Protein AF-A0A8H6CJ48-F1 (afdb_monomer_lite)

Structure (mmCIF, N/CA/C/O backbone):
data_AF-A0A8H6CJ48-F1
#
_entry.id   AF-A0A8H6CJ48-F1
#
loop_
_atom_site.group_PDB
_atom_site.id
_atom_site.type_symbol
_atom_site.label_atom_id
_atom_site.label_alt_id
_atom_site.label_comp_id
_atom_site.label_asym_id
_atom_site.label_entity_id
_atom_site.label_seq_id
_atom_site.pdbx_PDB_ins_code
_atom_site.Cartn_x
_atom_site.Cartn_y
_atom_site.Cartn_z
_atom_site.occupancy
_atom_site.B_iso_or_equiv
_atom_site.auth_seq_id
_atom_site.auth_comp_id
_atom_site.auth_asym_id
_atom_site.auth_atom_id
_atom_site.pdbx_PDB_model_num
ATOM 1 N N . MET A 1 1 ? -11.923 5.699 4.134 1.00 90.38 1 MET A N 1
ATOM 2 C CA . MET A 1 1 ? -10.826 5.408 5.082 1.00 90.38 1 MET A CA 1
ATOM 3 C C . MET A 1 1 ? -9.637 4.947 4.266 1.00 90.38 1 MET A C 1
ATOM 5 O O . MET A 1 1 ? -9.854 4.217 3.308 1.00 90.38 1 MET A O 1
ATOM 9 N N . PHE A 1 2 ? -8.434 5.386 4.616 1.00 93.25 2 PHE A N 1
ATOM 10 C CA . PHE A 1 2 ? -7.177 4.930 4.031 1.00 93.25 2 PHE A CA 1
ATOM 11 C C . PHE A 1 2 ? -6.366 4.220 5.116 1.00 93.25 2 PHE A C 1
ATOM 13 O O . PHE A 1 2 ? -6.234 4.751 6.221 1.00 93.25 2 PHE A O 1
ATOM 20 N N . VAL A 1 3 ? -5.880 3.018 4.813 1.00 94.81 3 VAL A N 1
ATOM 21 C CA . VAL A 1 3 ? -5.060 2.210 5.719 1.00 94.81 3 VAL A CA 1
ATOM 22 C C . VAL A 1 3 ? -3.752 1.910 4.999 1.00 94.81 3 VAL A C 1
ATOM 24 O O . VAL A 1 3 ? -3.762 1.212 3.989 1.00 94.81 3 VAL A O 1
ATOM 27 N N . ASP A 1 4 ? -2.665 2.477 5.505 1.00 94.62 4 ASP A N 1
ATOM 28 C CA . ASP A 1 4 ? -1.300 2.261 5.030 1.00 94.62 4 ASP A CA 1
ATOM 29 C C . ASP A 1 4 ? -0.725 1.048 5.774 1.00 94.62 4 ASP A C 1
ATOM 31 O O . ASP A 1 4 ? -0.498 1.122 6.982 1.00 94.62 4 ASP A O 1
ATOM 35 N N . ILE A 1 5 ? -0.619 -0.104 5.107 1.00 96.00 5 ILE A N 1
ATOM 36 C CA . ILE A 1 5 ? -0.205 -1.376 5.724 1.00 96.00 5 ILE A CA 1
ATOM 37 C C . ILE A 1 5 ? 1.293 -1.567 5.496 1.00 96.00 5 ILE A C 1
ATOM 39 O O . ILE A 1 5 ? 1.732 -1.620 4.352 1.00 96.00 5 ILE A O 1
ATOM 43 N N . GLY A 1 6 ? 2.062 -1.729 6.574 1.00 93.75 6 GLY A N 1
ATOM 44 C CA . GLY A 1 6 ? 3.525 -1.746 6.515 1.00 93.75 6 GLY A CA 1
ATOM 45 C C . GLY A 1 6 ? 4.105 -0.373 6.168 1.00 93.75 6 GLY A C 1
ATOM 46 O O . GLY A 1 6 ? 5.111 -0.289 5.468 1.00 93.75 6 GLY A O 1
ATOM 47 N N . GLY A 1 7 ? 3.436 0.705 6.592 1.00 90.94 7 GLY A N 1
ATOM 48 C CA . GLY A 1 7 ? 3.740 2.060 6.133 1.00 90.94 7 GLY A CA 1
ATOM 49 C C . GLY A 1 7 ? 5.049 2.645 6.671 1.00 90.94 7 GLY A C 1
ATOM 50 O O . GLY A 1 7 ? 5.490 3.688 6.184 1.00 90.94 7 GLY A O 1
ATOM 51 N N . GLY A 1 8 ? 5.709 2.018 7.654 1.00 90.56 8 GLY A N 1
ATOM 52 C CA . GLY A 1 8 ? 7.028 2.435 8.130 1.00 90.56 8 GLY A CA 1
ATOM 53 C C . GLY A 1 8 ? 7.070 3.901 8.574 1.00 90.56 8 GLY A C 1
ATOM 54 O O . GLY A 1 8 ? 6.430 4.285 9.551 1.00 90.56 8 GLY A O 1
ATOM 55 N N . MET A 1 9 ? 7.833 4.726 7.844 1.00 87.06 9 MET A N 1
ATOM 56 C CA . MET A 1 9 ? 7.967 6.180 8.059 1.00 87.06 9 MET A CA 1
ATOM 57 C C . MET A 1 9 ? 6.797 7.017 7.502 1.00 87.06 9 MET A C 1
ATOM 59 O O . MET A 1 9 ? 6.808 8.243 7.610 1.00 87.06 9 MET A O 1
ATOM 63 N N . VAL A 1 10 ? 5.774 6.371 6.936 1.00 88.31 10 VAL A N 1
ATOM 64 C CA . VAL A 1 10 ? 4.491 6.975 6.530 1.00 88.31 10 VAL A CA 1
ATOM 65 C C . VAL A 1 10 ? 4.625 7.951 5.362 1.00 88.31 10 VAL A C 1
ATOM 67 O O . VAL A 1 10 ? 3.948 8.981 5.295 1.00 88.31 10 VAL A O 1
ATOM 70 N N . HIS A 1 11 ? 5.512 7.629 4.418 1.00 88.19 11 HIS A N 1
ATOM 71 C CA . HIS A 1 11 ? 5.743 8.439 3.222 1.00 88.19 11 HIS A CA 1
ATOM 72 C C . HIS A 1 11 ? 4.450 8.658 2.424 1.00 88.19 11 HIS A C 1
ATOM 74 O O . HIS A 1 11 ? 4.116 9.803 2.107 1.00 88.19 11 HIS A O 1
ATOM 80 N N . GLU A 1 12 ? 3.679 7.593 2.190 1.00 90.19 12 GLU A N 1
ATOM 81 C CA . GLU A 1 12 ? 2.469 7.642 1.365 1.00 90.19 12 GLU A CA 1
ATOM 82 C C . GLU A 1 12 ? 1.319 8.373 2.055 1.00 90.19 12 GLU A C 1
ATOM 84 O O . GLU A 1 12 ? 0.729 9.306 1.495 1.00 90.19 12 GLU A O 1
ATOM 89 N N . GLY A 1 13 ? 1.031 8.018 3.312 1.00 89.62 13 GLY A N 1
ATOM 90 C CA . GLY A 1 13 ? 0.015 8.708 4.102 1.00 89.62 13 GLY A CA 1
ATOM 91 C C . GLY A 1 13 ? 0.266 10.220 4.209 1.00 89.62 13 GLY A C 1
ATOM 92 O O . GLY A 1 13 ? -0.666 11.017 4.050 1.00 89.62 13 GLY A O 1
ATOM 93 N N . LEU A 1 14 ? 1.518 10.645 4.425 1.00 89.88 14 LEU A N 1
ATOM 94 C CA . LEU A 1 14 ? 1.881 12.065 4.499 1.00 89.88 14 LEU A CA 1
ATOM 95 C C . LEU A 1 14 ? 1.815 12.764 3.136 1.00 89.88 14 LEU A C 1
ATOM 97 O O . LEU A 1 14 ? 1.331 13.900 3.064 1.00 89.88 14 LEU A O 1
ATOM 101 N N . ALA A 1 15 ? 2.258 12.112 2.058 1.00 90.38 15 ALA A N 1
ATOM 102 C CA . ALA A 1 15 ? 2.176 12.661 0.707 1.00 90.38 15 ALA A CA 1
ATOM 103 C C . ALA A 1 15 ? 0.715 12.913 0.300 1.00 90.38 15 ALA A C 1
ATOM 105 O O . ALA A 1 15 ? 0.376 14.009 -0.163 1.00 90.38 15 ALA A O 1
ATOM 106 N N . LEU A 1 16 ? -0.176 11.952 0.566 1.00 90.69 16 LEU A N 1
ATOM 107 C CA . LEU A 1 16 ? -1.609 12.088 0.304 1.00 90.69 16 LEU A CA 1
ATOM 108 C C . LEU A 1 16 ? -2.233 13.235 1.098 1.00 90.69 16 LEU A C 1
ATOM 110 O O . LEU A 1 16 ? -2.956 14.046 0.520 1.00 90.69 16 LEU A O 1
ATOM 114 N N . LYS A 1 17 ? -1.924 13.358 2.393 1.00 88.62 17 LYS A N 1
ATOM 115 C CA . LYS A 1 17 ? -2.436 14.464 3.216 1.00 88.62 17 LYS A CA 1
ATOM 116 C C . LYS A 1 17 ? -1.860 15.822 2.830 1.00 88.62 17 LYS A C 1
ATOM 118 O O . LYS A 1 17 ? -2.559 16.823 2.921 1.00 88.62 17 LYS A O 1
ATOM 123 N N . THR A 1 18 ? -0.615 15.877 2.370 1.00 90.75 18 THR A N 1
ATOM 124 C CA . THR A 1 18 ? -0.028 17.117 1.844 1.00 90.75 18 THR A CA 1
ATOM 125 C C . THR A 1 18 ? -0.736 17.546 0.562 1.00 90.75 18 THR A C 1
ATOM 127 O O . THR A 1 18 ? -1.087 18.714 0.393 1.00 90.75 18 THR A O 1
ATOM 130 N N . ARG A 1 19 ? -0.984 16.592 -0.345 1.00 92.31 19 ARG A N 1
ATOM 131 C CA . ARG A 1 19 ? -1.638 16.852 -1.632 1.00 92.31 19 ARG A CA 1
ATOM 132 C C . ARG A 1 19 ? -3.122 17.181 -1.485 1.00 92.31 19 ARG A C 1
ATOM 134 O O . ARG A 1 19 ? -3.636 18.007 -2.245 1.00 92.31 19 ARG A O 1
ATOM 141 N N . TYR A 1 20 ? -3.782 16.540 -0.525 1.00 91.00 20 TYR A N 1
ATOM 142 C CA . TYR A 1 20 ? -5.192 16.690 -0.194 1.00 91.00 20 TYR A CA 1
ATOM 143 C C . TYR A 1 20 ? -5.318 17.006 1.305 1.00 91.00 20 TYR A C 1
ATOM 145 O O . TYR A 1 20 ? -5.489 16.082 2.093 1.00 91.00 20 TYR A O 1
ATOM 153 N N . PRO A 1 21 ? -5.244 18.289 1.719 1.00 85.12 21 PRO A N 1
ATOM 154 C CA . PRO A 1 21 ? -5.177 18.678 3.137 1.00 85.12 21 PRO A CA 1
ATOM 155 C C . PRO A 1 21 ? -6.395 18.303 3.984 1.00 85.12 21 PRO A C 1
ATOM 157 O O . PRO A 1 21 ? -6.254 18.026 5.172 1.00 85.12 21 PRO A O 1
ATOM 160 N N . ASN A 1 22 ? -7.582 18.257 3.370 1.00 87.50 22 ASN A N 1
ATOM 161 C CA . ASN A 1 22 ? -8.845 17.918 4.032 1.00 87.50 22 ASN A CA 1
ATOM 162 C C . ASN A 1 22 ? -9.544 16.745 3.321 1.00 87.50 22 ASN A C 1
ATOM 164 O O . ASN A 1 22 ? -10.644 16.917 2.789 1.00 87.50 22 ASN A O 1
ATOM 168 N N . PRO A 1 23 ? -8.910 15.564 3.238 1.00 84.31 23 PRO A N 1
ATOM 169 C CA . PRO A 1 23 ? -9.526 14.416 2.601 1.00 84.31 23 PRO A CA 1
ATOM 170 C C . PRO A 1 23 ? -10.622 13.860 3.527 1.00 84.31 23 PRO A C 1
ATOM 172 O O . PRO A 1 23 ? -10.437 13.821 4.747 1.00 84.31 23 PRO A O 1
ATOM 175 N N . PRO A 1 24 ? -11.775 13.425 2.994 1.00 85.25 24 PRO A N 1
ATOM 176 C CA . PRO A 1 24 ? -12.805 12.822 3.824 1.00 85.25 24 PRO A CA 1
ATOM 177 C C . PRO A 1 24 ? -12.337 11.474 4.390 1.00 85.25 24 PRO A C 1
ATOM 179 O O . PRO A 1 24 ? -11.772 10.634 3.687 1.00 85.25 24 PRO A O 1
ATOM 182 N N . GLY A 1 25 ? -12.659 11.233 5.661 1.00 88.44 25 GLY A N 1
ATOM 183 C CA . GLY A 1 25 ? -12.406 9.964 6.340 1.00 88.44 25 GLY A CA 1
ATOM 184 C C . GLY A 1 25 ? -11.061 9.882 7.068 1.00 88.44 25 GLY A C 1
ATOM 185 O O . GLY A 1 25 ? -10.291 10.834 7.140 1.00 88.44 25 GLY A O 1
ATOM 186 N N . ARG A 1 26 ? -10.820 8.714 7.667 1.00 91.25 26 ARG A N 1
ATOM 187 C CA . ARG A 1 26 ? -9.659 8.433 8.524 1.00 91.25 26 ARG A CA 1
ATOM 188 C C . ARG A 1 26 ? -8.453 7.966 7.715 1.00 91.25 26 ARG A C 1
ATOM 190 O O . ARG A 1 26 ? -8.636 7.273 6.712 1.00 91.25 26 ARG A O 1
ATOM 197 N N . PHE A 1 27 ? -7.262 8.303 8.201 1.00 93.50 27 PHE A N 1
ATOM 198 C CA . PHE A 1 27 ? -5.969 7.816 7.720 1.00 93.50 27 PHE A CA 1
ATOM 199 C C . PHE A 1 27 ? -5.308 7.056 8.861 1.00 93.50 27 PHE A C 1
ATOM 201 O O . PHE A 1 27 ? -5.132 7.627 9.936 1.00 93.50 27 PHE A O 1
ATOM 208 N N . VAL A 1 28 ? -4.967 5.794 8.631 1.00 94.31 28 VAL A N 1
ATOM 209 C CA . VAL A 1 28 ? -4.360 4.921 9.637 1.00 94.31 28 VAL A CA 1
ATOM 210 C C . VAL A 1 28 ? -3.072 4.335 9.073 1.00 94.31 28 VAL A C 1
ATOM 212 O O . VAL A 1 28 ? -3.100 3.775 7.984 1.00 94.31 28 VAL A O 1
ATOM 215 N N . ASN A 1 29 ? -1.970 4.449 9.809 1.00 95.00 29 ASN A N 1
ATOM 216 C CA . ASN A 1 29 ? -0.732 3.722 9.554 1.00 95.00 29 ASN A CA 1
ATOM 217 C C . ASN A 1 29 ? -0.709 2.449 10.410 1.00 95.00 29 ASN A C 1
ATOM 219 O O . ASN A 1 29 ? -0.835 2.529 11.635 1.00 95.00 29 ASN A O 1
ATOM 223 N N . GLN A 1 30 ? -0.569 1.293 9.766 1.00 96.19 30 GLN A N 1
ATOM 224 C CA . GLN A 1 30 ? -0.493 -0.022 10.390 1.00 96.19 30 GLN A CA 1
ATOM 225 C C . GLN A 1 30 ? 0.900 -0.612 10.218 1.00 96.19 30 GLN A C 1
ATOM 227 O O . GLN A 1 30 ? 1.340 -0.829 9.095 1.00 96.19 30 GLN A O 1
ATOM 232 N N . ASP A 1 31 ? 1.568 -0.924 11.323 1.00 95.31 31 ASP A N 1
ATOM 233 C CA . ASP A 1 31 ? 2.878 -1.578 11.301 1.00 95.31 3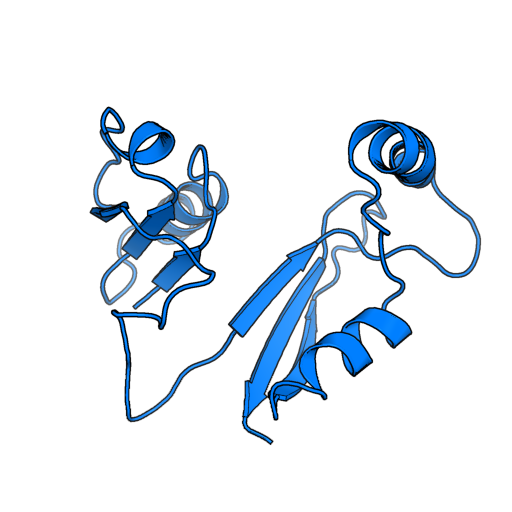1 ASP A CA 1
ATOM 234 C C . ASP A 1 31 ? 3.125 -2.333 12.617 1.00 95.31 31 ASP A C 1
ATOM 236 O O . ASP A 1 31 ? 2.303 -2.288 13.541 1.00 95.31 31 ASP A O 1
ATOM 240 N N . LEU A 1 32 ? 4.257 -3.023 12.731 1.00 95.12 32 LEU A N 1
ATOM 241 C CA . LEU A 1 32 ? 4.644 -3.725 13.948 1.00 95.12 32 LEU A CA 1
ATOM 242 C C . LEU A 1 32 ? 4.738 -2.759 15.147 1.00 95.12 32 LEU A C 1
ATOM 244 O O . LEU A 1 32 ? 5.085 -1.585 14.975 1.00 95.12 32 LEU A O 1
ATOM 248 N N . PRO A 1 33 ? 4.481 -3.232 16.387 1.00 94.00 33 PRO A N 1
ATOM 249 C CA . PRO A 1 33 ? 4.447 -2.376 17.575 1.00 94.00 33 PRO A CA 1
ATOM 250 C C . PRO A 1 33 ? 5.675 -1.473 17.746 1.00 94.00 33 PRO A C 1
ATOM 252 O O . PRO A 1 33 ? 5.536 -0.327 18.161 1.00 94.00 33 PRO A O 1
ATOM 255 N N . GLN A 1 34 ? 6.863 -1.976 17.402 1.00 92.69 34 GLN A N 1
ATOM 256 C CA . GLN A 1 34 ? 8.143 -1.276 17.537 1.00 92.69 34 GLN A CA 1
ATOM 257 C C . GLN A 1 34 ? 8.313 -0.138 16.522 1.00 92.69 34 GLN A C 1
ATOM 259 O O . GLN A 1 34 ? 9.117 0.760 16.743 1.00 92.69 34 GLN A O 1
ATOM 264 N N . ILE A 1 35 ? 7.585 -0.183 15.404 1.00 91.06 35 ILE A N 1
ATOM 265 C CA . ILE A 1 35 ? 7.626 0.848 14.365 1.00 91.06 35 ILE A CA 1
ATOM 266 C C . ILE A 1 35 ? 6.673 1.989 14.718 1.00 91.06 35 ILE A C 1
ATOM 268 O O . ILE A 1 35 ? 7.020 3.156 14.545 1.00 91.06 35 ILE A O 1
ATOM 272 N N . VAL A 1 36 ? 5.488 1.672 15.248 1.00 90.75 36 VAL A N 1
ATOM 273 C CA . VAL A 1 36 ? 4.431 2.664 15.509 1.00 90.75 36 VAL A CA 1
ATOM 274 C C . VAL A 1 36 ? 4.477 3.312 16.897 1.00 90.75 36 VAL A C 1
ATOM 276 O O . VAL A 1 36 ? 3.817 4.334 17.087 1.00 90.75 36 VAL A O 1
ATOM 279 N N . SER A 1 37 ? 5.218 2.756 17.866 1.00 82.44 37 SER A N 1
ATOM 280 C CA . SER A 1 37 ? 5.167 3.171 19.282 1.00 82.44 37 SER A CA 1
ATOM 281 C C . SER A 1 37 ? 5.529 4.637 19.540 1.00 82.44 37 SER A C 1
ATOM 283 O O . SER A 1 37 ? 4.972 5.233 20.459 1.00 82.44 37 SER A O 1
ATOM 285 N N . ASP A 1 38 ? 6.403 5.231 18.722 1.00 72.44 38 ASP A N 1
ATOM 286 C CA . ASP A 1 38 ? 6.961 6.574 18.957 1.00 72.44 38 ASP A CA 1
ATOM 287 C C . ASP A 1 38 ? 6.660 7.587 17.839 1.00 72.44 38 ASP A C 1
ATOM 289 O O . ASP A 1 38 ? 7.241 8.675 17.787 1.00 72.44 38 ASP A O 1
ATOM 293 N N . GLN A 1 39 ? 5.728 7.275 16.935 1.00 72.56 39 GLN A N 1
ATOM 294 C CA . GLN A 1 39 ? 5.427 8.157 15.808 1.00 72.56 39 GLN A CA 1
ATOM 295 C C . GLN A 1 39 ? 4.334 9.175 16.147 1.00 72.56 39 GLN A C 1
ATOM 297 O O . GLN A 1 39 ? 3.160 8.838 16.307 1.00 72.56 39 GLN A O 1
ATOM 302 N N . LYS A 1 40 ? 4.702 10.461 16.186 1.00 72.06 40 LYS A N 1
ATOM 303 C CA . LYS A 1 40 ? 3.734 11.566 16.142 1.00 72.06 40 LYS A CA 1
ATOM 304 C C . LYS A 1 40 ? 3.448 11.931 14.692 1.00 72.06 40 LYS A C 1
ATOM 306 O O . LYS A 1 40 ? 4.226 12.641 14.062 1.00 72.06 40 LYS A O 1
ATOM 311 N N . LEU A 1 41 ? 2.310 11.473 14.185 1.00 76.00 41 LEU A N 1
ATOM 312 C CA . LEU A 1 41 ? 1.898 11.706 12.806 1.00 76.00 41 LEU A CA 1
ATOM 313 C C . LEU A 1 41 ? 0.726 12.688 12.782 1.00 76.00 41 LEU A C 1
ATOM 315 O O . LEU A 1 41 ? -0.342 12.430 13.336 1.00 76.00 41 LEU A O 1
ATOM 319 N N . HIS A 1 42 ? 0.920 13.853 12.166 1.00 78.44 42 HIS A N 1
ATOM 320 C CA . HIS A 1 42 ? -0.066 14.934 12.193 1.00 78.44 42 HIS A CA 1
ATOM 321 C C . HIS A 1 42 ? -1.350 14.567 11.416 1.00 78.44 42 HIS A C 1
ATOM 323 O O . HIS A 1 42 ? -1.492 14.750 10.204 1.00 78.44 42 HIS A O 1
ATOM 329 N N . GLY A 1 43 ? -2.324 14.044 12.163 1.00 85.94 43 GLY A N 1
ATOM 330 C CA . GLY A 1 43 ? -3.628 13.596 11.680 1.00 85.94 43 GLY A CA 1
ATOM 331 C C . GLY A 1 43 ? -3.586 12.303 10.858 1.00 85.94 43 GLY A C 1
ATOM 332 O O . GLY A 1 43 ? -4.432 12.133 9.979 1.00 85.94 43 GLY A O 1
ATOM 333 N N . ILE A 1 44 ? -2.602 11.441 11.112 1.00 90.88 44 ILE A N 1
ATOM 334 C CA . ILE A 1 44 ? -2.624 10.027 10.725 1.00 90.88 44 ILE A CA 1
ATOM 335 C C . ILE A 1 44 ? -2.610 9.237 12.032 1.00 90.88 44 ILE A C 1
ATOM 337 O O . ILE A 1 44 ? -1.818 9.525 12.926 1.00 90.88 44 ILE A O 1
ATOM 341 N N . GLU A 1 45 ? -3.532 8.297 12.176 1.00 92.38 45 GLU A N 1
ATOM 342 C CA . GLU A 1 45 ? -3.638 7.446 13.357 1.00 92.38 45 GLU A CA 1
ATOM 343 C C . GLU A 1 45 ? -2.588 6.331 13.272 1.00 92.38 45 GLU A C 1
ATOM 345 O O . GLU A 1 45 ? -2.517 5.635 12.265 1.00 92.38 45 GLU A O 1
ATOM 350 N N . SER A 1 46 ? -1.789 6.134 14.317 1.00 93.12 46 SER A N 1
ATOM 351 C CA . SER A 1 46 ? -0.866 4.995 14.408 1.00 93.12 46 SER A CA 1
ATOM 352 C C . SER A 1 46 ? -1.574 3.788 15.023 1.00 93.12 46 SER A C 1
ATOM 354 O O . SER A 1 46 ? -2.241 3.920 16.051 1.00 93.12 46 SER A O 1
ATOM 356 N N . MET A 1 47 ? -1.413 2.606 14.430 1.00 94.25 47 MET A N 1
ATOM 357 C CA . MET A 1 47 ? -2.041 1.372 14.898 1.00 94.25 47 MET A CA 1
ATOM 358 C C . MET A 1 47 ? -1.075 0.190 14.785 1.00 94.25 47 MET A C 1
ATOM 360 O O . MET A 1 47 ? -0.619 -0.146 13.699 1.00 94.25 47 MET A O 1
ATOM 364 N N . ALA A 1 48 ? -0.795 -0.483 15.902 1.00 95.19 48 ALA A N 1
ATOM 365 C CA . ALA A 1 48 ? 0.006 -1.703 15.870 1.00 95.19 48 ALA A CA 1
ATOM 366 C C . ALA A 1 48 ? -0.777 -2.831 15.181 1.00 95.19 48 ALA A C 1
ATOM 368 O O . ALA A 1 48 ? -1.901 -3.146 15.583 1.00 95.19 48 ALA A O 1
ATOM 369 N N . HIS A 1 49 ? -0.190 -3.442 14.156 1.00 96.44 49 HIS A N 1
ATOM 370 C CA . HIS A 1 49 ? -0.795 -4.541 13.419 1.00 96.44 49 HIS A CA 1
ATOM 371 C C . HIS A 1 49 ? 0.266 -5.440 12.780 1.00 96.44 49 HIS A C 1
ATOM 373 O O . HIS A 1 49 ? 1.187 -4.968 12.122 1.00 96.44 49 HIS A O 1
ATOM 379 N N . ASP A 1 50 ? 0.091 -6.747 12.948 1.00 96.50 50 ASP A N 1
ATOM 380 C CA . ASP A 1 50 ? 0.775 -7.764 12.156 1.00 96.50 50 ASP A CA 1
ATOM 381 C C . ASP A 1 50 ? -0.132 -8.136 10.977 1.00 96.50 50 ASP A C 1
ATOM 383 O O . ASP A 1 50 ? -1.225 -8.670 11.183 1.00 96.50 50 ASP A O 1
ATOM 387 N N . PHE A 1 51 ? 0.306 -7.855 9.750 1.00 95.38 51 PHE A N 1
ATOM 388 C CA . PHE A 1 51 ? -0.486 -8.091 8.541 1.00 95.38 51 PHE A CA 1
ATOM 389 C C . PHE A 1 51 ? -0.706 -9.580 8.228 1.00 95.38 51 PHE A C 1
ATOM 391 O O . PHE A 1 51 ? -1.548 -9.908 7.391 1.00 95.38 51 PHE A O 1
ATOM 398 N N . PHE A 1 52 ? 0.011 -10.495 8.891 1.00 95.50 52 PHE A N 1
ATOM 399 C CA . PHE A 1 52 ? -0.283 -11.929 8.825 1.00 95.50 52 PHE A CA 1
ATOM 400 C C . PHE A 1 52 ? -1.491 -12.319 9.688 1.00 95.50 52 PHE A C 1
ATOM 402 O O . PHE A 1 52 ? -2.002 -13.437 9.584 1.00 95.50 52 PHE A O 1
ATOM 409 N N . THR A 1 53 ? -1.986 -11.401 10.520 1.00 96.62 53 THR A N 1
ATOM 410 C CA . THR A 1 53 ? -3.236 -11.558 11.265 1.00 96.62 53 THR A CA 1
ATOM 411 C C . THR A 1 53 ? -4.408 -10.917 10.511 1.00 96.62 53 THR A C 1
ATOM 413 O O . THR A 1 53 ? -4.208 -10.019 9.693 1.00 96.62 53 THR A O 1
ATOM 416 N N . PRO A 1 54 ? -5.664 -11.341 10.753 1.00 95.44 54 PRO A N 1
ATOM 417 C CA . PRO A 1 54 ? -6.813 -10.755 10.069 1.00 95.44 54 PRO A CA 1
ATOM 418 C C . PRO A 1 54 ? -6.914 -9.232 10.256 1.00 95.44 54 PRO A C 1
ATOM 420 O O . PRO A 1 54 ? -6.896 -8.736 11.384 1.00 95.44 54 PRO A O 1
ATOM 423 N N . GLN A 1 55 ? -7.113 -8.503 9.152 1.00 94.31 55 GLN A N 1
ATOM 424 C CA . GLN A 1 55 ? -7.322 -7.050 9.158 1.00 94.31 55 GLN A CA 1
ATOM 425 C C . GLN A 1 55 ? -8.495 -6.662 10.078 1.00 94.31 55 GLN A C 1
ATOM 427 O O . GLN A 1 55 ? -9.613 -7.160 9.916 1.00 94.31 55 GLN A O 1
ATOM 432 N N . GLN A 1 56 ? -8.248 -5.759 11.030 1.00 92.75 56 GLN A N 1
ATOM 433 C CA . GLN A 1 56 ? -9.228 -5.305 12.028 1.00 92.75 56 GLN A CA 1
ATOM 434 C C . GLN A 1 56 ? -10.115 -4.169 11.498 1.00 92.75 56 GLN A C 1
ATOM 436 O O . GLN A 1 56 ? -11.274 -4.043 11.890 1.00 92.75 56 GLN A O 1
ATOM 441 N N . LEU A 1 57 ? -9.584 -3.357 10.580 1.00 92.69 57 LEU A N 1
ATOM 442 C CA . LEU A 1 57 ? -10.293 -2.249 9.949 1.00 92.69 57 LEU A CA 1
ATOM 443 C C . LEU A 1 57 ? -10.982 -2.735 8.674 1.00 92.69 57 LEU A C 1
ATOM 445 O O . LEU A 1 57 ? -10.358 -2.858 7.623 1.00 92.69 57 LEU A O 1
ATOM 449 N N . LYS A 1 58 ? -12.281 -3.025 8.769 1.00 85.94 58 LYS A N 1
ATOM 450 C CA . LYS A 1 58 ? -13.088 -3.520 7.646 1.00 85.94 58 LYS A CA 1
ATOM 451 C C . LYS A 1 58 ? -14.180 -2.521 7.290 1.00 85.94 58 LYS A C 1
ATOM 453 O O . LYS A 1 58 ? -14.884 -2.041 8.175 1.00 85.94 58 LYS A O 1
ATOM 458 N N . ASP A 1 59 ? -14.353 -2.273 5.998 1.00 84.44 59 ASP A N 1
ATOM 459 C CA . ASP A 1 59 ? -15.565 -1.665 5.453 1.00 84.44 59 ASP A CA 1
ATOM 460 C C . ASP A 1 59 ? -16.359 -2.761 4.721 1.00 84.44 59 ASP A C 1
ATOM 462 O O . ASP A 1 59 ? -15.886 -3.275 3.704 1.00 84.44 59 ASP A O 1
ATOM 466 N N . PRO A 1 60 ? -17.536 -3.166 5.229 1.00 68.75 60 PRO A N 1
ATOM 467 C CA . PRO A 1 60 ? -18.319 -4.246 4.635 1.00 68.75 60 PRO A CA 1
ATOM 468 C C . PRO A 1 60 ? -19.005 -3.854 3.316 1.00 68.75 60 PRO A C 1
ATOM 470 O O . PRO A 1 60 ? -19.553 -4.727 2.648 1.00 68.75 60 PRO A O 1
ATOM 473 N N . SER A 1 61 ? -19.015 -2.569 2.944 1.00 78.44 61 SER A N 1
ATOM 474 C CA . SER A 1 61 ? -19.750 -2.070 1.777 1.00 78.44 61 SER A CA 1
ATOM 475 C C . SER A 1 61 ? -18.887 -1.965 0.519 1.00 78.44 61 SER A C 1
ATOM 477 O O . SER A 1 61 ? -19.328 -2.332 -0.573 1.00 78.44 61 SER A O 1
ATOM 479 N N . HIS A 1 62 ? -17.651 -1.477 0.649 1.00 83.56 62 HIS A N 1
ATOM 480 C CA . HIS A 1 62 ? -16.748 -1.294 -0.481 1.00 83.56 62 HIS A CA 1
ATOM 481 C C . HIS A 1 62 ? -15.294 -1.192 -0.011 1.00 83.56 62 HIS A C 1
ATOM 483 O O . HIS A 1 62 ? -14.979 -0.425 0.893 1.00 83.56 62 HIS A O 1
ATOM 489 N N . SER A 1 63 ? -14.379 -1.935 -0.634 1.00 91.75 63 SER A N 1
ATOM 490 C CA . SER A 1 63 ? -12.939 -1.831 -0.363 1.00 91.75 63 SER A CA 1
ATOM 491 C C . SER A 1 63 ? -12.124 -2.118 -1.621 1.00 91.75 63 SER A C 1
ATOM 493 O O . SER A 1 63 ? -12.524 -2.917 -2.471 1.00 91.75 63 SER A O 1
ATOM 495 N N . LYS A 1 64 ? -10.976 -1.449 -1.727 1.00 94.12 64 LYS A N 1
ATOM 496 C CA . LYS A 1 64 ? -9.962 -1.639 -2.769 1.00 94.12 64 LYS A CA 1
ATOM 497 C C . LYS A 1 64 ? -8.609 -1.836 -2.104 1.00 94.12 64 LYS A C 1
ATOM 499 O O . LYS A 1 64 ? -8.367 -1.264 -1.044 1.00 94.12 64 LYS A O 1
ATOM 504 N N . VAL A 1 65 ? -7.744 -2.610 -2.744 1.00 95.12 65 VAL A N 1
ATOM 505 C CA . VAL A 1 65 ? -6.340 -2.760 -2.354 1.00 95.12 65 VAL A CA 1
ATOM 506 C C . VAL A 1 65 ? -5.498 -1.979 -3.352 1.00 95.12 65 VAL A C 1
ATOM 508 O O . VAL A 1 65 ? -5.686 -2.132 -4.556 1.00 95.12 65 VAL A O 1
ATOM 511 N N . LEU A 1 66 ? -4.594 -1.139 -2.859 1.00 96.06 66 LEU A N 1
ATOM 512 C CA . LEU A 1 66 ? -3.598 -0.451 -3.676 1.00 96.06 66 LEU A CA 1
ATOM 513 C C . LEU A 1 66 ? -2.237 -1.070 -3.367 1.00 96.06 66 LEU A C 1
ATOM 515 O O . LEU A 1 66 ? -1.837 -1.110 -2.209 1.00 96.06 66 LEU A O 1
ATOM 519 N N . ILE A 1 67 ? -1.556 -1.573 -4.390 1.00 94.94 67 ILE A N 1
ATOM 520 C CA . ILE A 1 67 ? -0.219 -2.157 -4.278 1.00 94.94 67 ILE A CA 1
ATOM 521 C C . ILE A 1 67 ? 0.745 -1.183 -4.949 1.00 94.94 67 ILE A C 1
ATOM 523 O O . ILE A 1 67 ? 0.716 -1.054 -6.175 1.00 94.94 67 ILE A O 1
ATOM 527 N N . ASN A 1 68 ? 1.539 -0.474 -4.150 1.00 93.75 68 ASN A N 1
ATOM 528 C CA . ASN A 1 68 ? 2.589 0.420 -4.626 1.00 93.75 68 ASN A CA 1
ATOM 529 C C . ASN A 1 68 ? 3.914 -0.349 -4.676 1.00 93.75 68 ASN A C 1
ATOM 531 O O . ASN A 1 68 ? 4.371 -0.830 -3.643 1.00 93.75 68 ASN A O 1
ATOM 535 N N . GLN A 1 69 ? 4.475 -0.531 -5.869 1.00 87.44 69 GLN A N 1
ATOM 536 C CA . GLN A 1 69 ? 5.733 -1.256 -6.059 1.00 87.44 69 GLN A CA 1
ATOM 537 C C . GLN A 1 69 ? 6.376 -0.897 -7.395 1.00 87.44 69 GLN A C 1
ATOM 539 O O . GLN A 1 69 ? 5.721 -0.399 -8.319 1.00 87.44 69 GLN A O 1
ATOM 544 N N . TRP A 1 70 ? 7.658 -1.209 -7.537 1.00 86.31 70 TRP A N 1
ATOM 545 C CA . TRP A 1 70 ? 8.310 -1.128 -8.831 1.00 86.31 70 TRP A CA 1
ATOM 546 C C . TRP A 1 70 ? 7.828 -2.257 -9.752 1.00 86.31 70 TRP A C 1
ATOM 548 O O . TRP A 1 70 ? 7.548 -3.368 -9.309 1.00 86.31 70 TRP A O 1
ATOM 558 N N . LEU A 1 71 ? 7.699 -1.967 -11.048 1.00 87.62 71 LEU A N 1
ATOM 559 C CA . LEU A 1 71 ? 7.386 -2.984 -12.051 1.00 87.62 71 LEU A CA 1
ATOM 560 C C . LEU A 1 71 ? 8.590 -3.174 -12.958 1.00 87.62 71 LEU A C 1
ATOM 562 O O . LEU A 1 71 ? 8.990 -2.251 -13.671 1.00 87.62 71 LEU A O 1
ATOM 566 N N . VAL A 1 72 ? 9.133 -4.388 -12.956 1.00 87.25 72 VAL A N 1
ATOM 567 C CA . VAL A 1 72 ? 10.301 -4.729 -13.765 1.00 87.25 72 VAL A CA 1
ATOM 568 C C . VAL A 1 72 ? 9.912 -4.709 -15.243 1.00 87.25 72 VAL A C 1
ATOM 570 O O . VAL A 1 72 ? 8.986 -5.422 -15.650 1.00 87.25 72 VAL A O 1
ATOM 573 N N . PRO A 1 73 ? 10.593 -3.912 -16.085 1.00 82.88 73 PRO A N 1
ATOM 574 C CA . PRO A 1 73 ? 10.336 -3.935 -17.511 1.00 82.88 73 PRO A CA 1
ATOM 575 C C . PRO A 1 73 ? 10.874 -5.242 -18.107 1.00 82.88 73 PRO A C 1
ATOM 577 O O . PRO A 1 73 ? 11.989 -5.667 -17.813 1.00 82.88 73 PRO A O 1
ATOM 580 N N . THR A 1 74 ? 10.110 -5.865 -19.005 1.00 83.19 74 THR A N 1
ATOM 581 C CA . THR A 1 74 ? 10.513 -7.121 -19.669 1.00 83.19 74 THR A CA 1
ATOM 582 C C . THR A 1 74 ? 11.666 -6.935 -20.660 1.00 83.19 74 THR A C 1
ATOM 584 O O . THR A 1 74 ? 12.276 -7.906 -21.105 1.00 83.19 74 THR A O 1
ATOM 587 N N . GLN A 1 75 ? 11.972 -5.689 -21.031 1.00 77.75 75 GLN A N 1
ATOM 588 C CA . GLN A 1 75 ? 13.068 -5.313 -21.919 1.00 77.75 75 GLN A CA 1
ATOM 589 C C . GLN A 1 75 ? 13.647 -3.964 -21.487 1.00 77.75 75 GLN A C 1
ATOM 591 O O . GLN A 1 75 ? 12.944 -3.145 -20.906 1.00 77.75 75 GLN A O 1
ATOM 596 N N . ARG A 1 76 ? 14.908 -3.692 -21.852 1.00 74.75 76 ARG A N 1
ATOM 597 C CA . ARG A 1 76 ? 15.584 -2.404 -21.586 1.00 74.75 76 ARG A CA 1
ATOM 598 C C . ARG A 1 76 ? 15.598 -2.040 -20.094 1.00 74.75 76 ARG A C 1
ATOM 600 O O . ARG A 1 76 ? 15.173 -0.956 -19.704 1.00 74.75 76 ARG A O 1
ATOM 607 N N . ALA A 1 77 ? 16.121 -2.960 -19.284 1.00 71.56 77 ALA A N 1
ATOM 608 C CA . ALA A 1 77 ? 16.346 -2.765 -17.857 1.00 71.56 77 ALA A CA 1
ATOM 609 C C . ALA A 1 77 ? 17.065 -1.433 -17.581 1.00 71.56 77 ALA A C 1
ATOM 611 O O . ALA A 1 77 ? 18.103 -1.133 -18.176 1.00 71.56 77 ALA A O 1
ATOM 612 N N . SER A 1 78 ? 16.509 -0.630 -16.675 1.00 74.81 78 SER A N 1
ATOM 613 C CA . SER A 1 78 ? 17.157 0.594 -16.205 1.00 74.81 78 SER A CA 1
ATOM 614 C C . SER A 1 78 ? 18.165 0.269 -15.099 1.00 74.81 78 SER A C 1
ATOM 616 O O . SER A 1 78 ? 18.189 -0.846 -14.568 1.00 74.81 78 SER A O 1
ATOM 618 N N . PHE A 1 79 ? 18.977 1.253 -14.699 1.00 73.00 79 PHE A N 1
ATOM 619 C CA . PHE A 1 79 ? 19.862 1.103 -13.540 1.00 73.00 79 PHE A CA 1
ATOM 620 C C . PHE A 1 79 ? 19.089 0.721 -12.263 1.00 73.00 79 PHE A C 1
ATOM 622 O O . PHE A 1 79 ? 19.653 0.047 -11.411 1.00 73.00 79 PHE A O 1
ATOM 629 N N . MET A 1 80 ? 17.802 1.079 -12.154 1.00 68.50 80 MET A N 1
ATOM 630 C CA . MET A 1 80 ? 16.953 0.700 -11.017 1.00 68.50 80 MET A CA 1
ATOM 631 C C . MET A 1 80 ? 16.793 -0.820 -10.901 1.00 68.50 80 MET A C 1
ATOM 633 O O . MET A 1 80 ? 16.791 -1.341 -9.795 1.00 68.50 80 MET A O 1
ATOM 637 N N . THR A 1 81 ? 16.802 -1.547 -12.023 1.00 70.12 81 THR A N 1
ATOM 638 C CA . THR A 1 81 ? 16.779 -3.024 -12.043 1.00 70.12 81 THR A CA 1
ATOM 639 C C . THR A 1 81 ? 17.995 -3.643 -11.342 1.00 70.12 81 THR A C 1
ATOM 641 O O . THR A 1 81 ? 17.931 -4.780 -10.898 1.00 70.12 81 THR A O 1
ATOM 644 N N . HIS A 1 82 ? 19.110 -2.913 -11.192 1.00 66.88 82 HIS A N 1
ATOM 645 C CA . HIS A 1 82 ? 20.265 -3.410 -10.432 1.00 66.88 82 HIS A CA 1
ATOM 646 C C . HIS A 1 82 ? 20.012 -3.462 -8.920 1.00 66.88 82 HIS A C 1
ATOM 648 O O . HIS A 1 82 ? 20.809 -4.064 -8.202 1.00 66.88 82 HIS A O 1
ATOM 654 N N . GLN A 1 83 ? 18.940 -2.841 -8.418 1.00 68.06 83 GLN A N 1
ATOM 655 C CA . GLN A 1 83 ? 18.559 -3.010 -7.018 1.00 68.06 83 GLN A CA 1
ATOM 656 C C . GLN A 1 83 ? 18.057 -4.435 -6.743 1.00 68.06 83 GLN A C 1
ATOM 658 O O . GLN A 1 83 ? 18.294 -4.946 -5.655 1.00 68.06 83 GLN A O 1
ATOM 663 N N . ASP A 1 84 ? 17.477 -5.114 -7.737 1.00 67.62 84 ASP A N 1
ATOM 664 C CA . ASP A 1 84 ? 16.874 -6.442 -7.574 1.00 67.62 84 ASP A CA 1
ATOM 665 C C . ASP A 1 84 ? 17.891 -7.530 -7.147 1.00 67.62 84 ASP A C 1
ATOM 667 O O . ASP A 1 84 ? 17.656 -8.174 -6.128 1.00 67.62 84 ASP A O 1
ATOM 671 N N . PRO A 1 85 ? 19.091 -7.679 -7.753 1.00 70.88 85 PRO A N 1
ATOM 672 C CA . PRO A 1 85 ? 20.107 -8.611 -7.248 1.00 70.88 85 PRO A CA 1
ATOM 673 C C . PRO A 1 85 ? 20.581 -8.329 -5.814 1.00 70.88 85 PRO A C 1
ATOM 675 O O . PRO A 1 85 ? 20.829 -9.267 -5.055 1.00 70.88 85 PRO A O 1
ATOM 678 N N . ASN A 1 86 ? 20.706 -7.054 -5.427 1.00 69.81 86 ASN A N 1
ATOM 679 C CA . ASN A 1 86 ? 21.151 -6.668 -4.082 1.00 69.81 86 ASN A CA 1
ATOM 680 C C . ASN A 1 86 ? 20.077 -6.984 -3.034 1.00 69.81 86 ASN A C 1
ATOM 682 O O . ASN A 1 86 ? 20.381 -7.518 -1.962 1.00 69.81 86 ASN A O 1
ATOM 686 N N . THR A 1 87 ? 18.817 -6.690 -3.355 1.00 68.12 87 THR A N 1
ATOM 687 C CA . THR A 1 87 ? 17.681 -6.999 -2.490 1.00 68.12 87 THR A CA 1
ATOM 688 C C . THR A 1 87 ? 17.456 -8.512 -2.420 1.00 68.12 87 THR A C 1
ATOM 690 O O . THR A 1 87 ? 17.326 -9.040 -1.315 1.00 68.12 87 THR A O 1
ATOM 693 N N . MET A 1 88 ? 17.533 -9.240 -3.544 1.00 73.00 88 MET A N 1
ATOM 694 C CA . MET A 1 88 ? 17.488 -10.711 -3.588 1.00 73.00 88 MET A CA 1
ATOM 695 C C . MET A 1 88 ? 18.546 -11.346 -2.685 1.00 73.00 88 MET A C 1
ATOM 697 O O . MET A 1 88 ? 18.219 -12.217 -1.878 1.00 73.00 88 MET A O 1
ATOM 701 N N . ALA A 1 89 ? 19.802 -10.899 -2.781 1.00 74.00 89 ALA A N 1
ATOM 702 C CA . ALA A 1 89 ? 20.896 -11.442 -1.977 1.00 74.00 89 ALA A CA 1
ATOM 703 C C . ALA A 1 89 ? 20.690 -11.238 -0.466 1.00 74.00 89 ALA A C 1
ATOM 705 O O . ALA A 1 89 ? 21.207 -12.018 0.331 1.00 74.00 89 ALA A O 1
ATOM 706 N N . THR A 1 90 ? 19.937 -10.208 -0.073 1.00 73.62 90 THR A N 1
ATOM 707 C CA . THR A 1 90 ? 19.769 -9.824 1.335 1.00 73.62 90 THR A CA 1
ATOM 708 C C . THR A 1 90 ? 18.485 -10.382 1.951 1.00 73.62 90 THR A C 1
ATOM 710 O O . THR A 1 90 ? 18.492 -10.818 3.100 1.00 73.62 90 THR A O 1
ATOM 713 N N . PHE A 1 91 ? 17.384 -10.384 1.198 1.00 73.06 91 PHE A N 1
ATOM 714 C CA . PHE A 1 91 ? 16.043 -10.659 1.724 1.00 73.06 91 PHE A CA 1
ATOM 715 C C . PHE A 1 91 ? 15.274 -11.719 0.914 1.00 73.06 91 PHE A C 1
ATOM 717 O O . PHE A 1 91 ? 14.178 -12.112 1.310 1.00 73.06 91 PHE A O 1
ATOM 724 N N . SER A 1 92 ? 15.816 -12.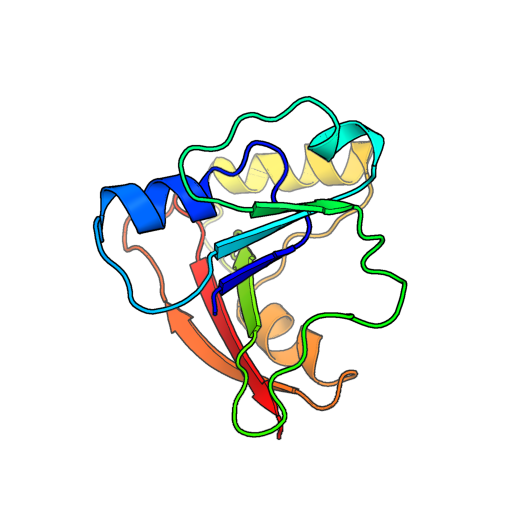155 -0.233 1.00 78.50 92 SER A N 1
ATOM 725 C CA . SER A 1 92 ? 15.147 -13.025 -1.216 1.00 78.50 92 SER A CA 1
ATOM 726 C C . SER A 1 92 ? 13.776 -12.560 -1.771 1.00 78.50 92 SER A C 1
ATOM 728 O O . SER A 1 92 ? 13.002 -13.427 -2.189 1.00 78.50 92 SER A O 1
ATOM 730 N N . PRO A 1 93 ? 13.408 -11.256 -1.821 1.00 76.38 93 PRO A N 1
ATOM 731 C CA . PRO A 1 93 ? 12.244 -10.821 -2.574 1.00 76.38 93 PRO A CA 1
ATOM 732 C C . PRO A 1 93 ? 12.550 -10.873 -4.067 1.00 76.38 93 PRO A C 1
ATOM 734 O O . PRO A 1 93 ? 13.704 -10.886 -4.481 1.00 76.38 93 PRO A O 1
ATOM 737 N N . MET A 1 94 ? 11.490 -10.876 -4.859 1.00 79.19 94 MET A N 1
ATOM 738 C CA . MET A 1 94 ? 11.555 -10.805 -6.309 1.00 79.19 94 MET A CA 1
ATOM 739 C C . MET A 1 94 ? 10.689 -9.631 -6.743 1.00 79.19 94 MET A C 1
ATOM 741 O O . MET A 1 94 ? 9.482 -9.626 -6.463 1.00 79.19 94 MET A O 1
ATOM 745 N N . GLU A 1 95 ? 11.302 -8.657 -7.410 1.00 83.06 95 GLU A N 1
ATOM 746 C CA . GLU A 1 95 ? 10.554 -7.626 -8.121 1.00 83.06 95 GLU A CA 1
ATOM 747 C C . GLU A 1 95 ? 9.800 -8.265 -9.293 1.00 83.06 95 GLU A C 1
ATOM 749 O O . GLU A 1 95 ? 10.289 -9.194 -9.938 1.00 83.06 95 GLU A O 1
ATOM 754 N N . ARG A 1 96 ? 8.579 -7.802 -9.564 1.00 87.56 96 ARG A N 1
ATOM 755 C CA . ARG A 1 96 ? 7.690 -8.447 -10.542 1.00 87.56 96 ARG A CA 1
ATOM 756 C C . ARG A 1 96 ? 7.493 -7.590 -11.772 1.00 87.56 96 ARG A C 1
ATOM 758 O O . ARG A 1 96 ? 7.406 -6.365 -11.708 1.00 87.56 96 ARG A O 1
ATOM 765 N N . THR A 1 97 ? 7.329 -8.247 -12.908 1.00 90.31 97 THR A N 1
ATOM 766 C CA . THR A 1 97 ? 6.768 -7.617 -14.100 1.00 90.31 97 THR A CA 1
ATOM 767 C C . THR A 1 97 ? 5.312 -7.208 -13.855 1.00 90.31 97 THR A C 1
ATOM 769 O O . THR A 1 97 ? 4.652 -7.633 -12.899 1.00 90.31 97 THR A O 1
ATOM 772 N N . GLU A 1 98 ? 4.763 -6.383 -14.748 1.00 90.31 98 GLU A N 1
ATOM 773 C CA . GLU A 1 98 ? 3.329 -6.085 -14.725 1.00 90.31 98 GLU A CA 1
ATOM 774 C C . GLU A 1 98 ? 2.474 -7.354 -14.833 1.00 90.31 98 GLU A C 1
ATOM 776 O O . GLU A 1 98 ? 1.463 -7.468 -14.141 1.00 90.31 98 GLU A O 1
ATOM 781 N N . GLU A 1 99 ? 2.852 -8.278 -15.714 1.00 92.19 99 GLU A N 1
ATOM 782 C CA . GLU A 1 99 ? 2.095 -9.505 -15.960 1.00 92.19 99 GLU A CA 1
ATOM 783 C C . GLU A 1 99 ? 2.012 -10.353 -14.688 1.00 92.19 99 GLU A C 1
ATOM 785 O O . GLU A 1 99 ? 0.921 -10.687 -14.230 1.00 92.19 99 GLU A O 1
ATOM 790 N N . GLU A 1 100 ? 3.146 -10.593 -14.034 1.00 92.31 100 GLU A N 1
ATOM 791 C CA . GLU A 1 100 ? 3.198 -11.318 -12.761 1.00 92.31 100 GLU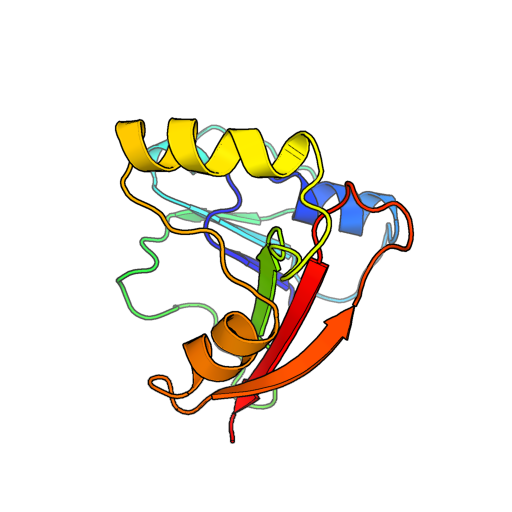 A CA 1
ATOM 792 C C . GLU A 1 100 ? 2.433 -10.587 -11.652 1.00 92.31 100 GLU A C 1
ATOM 794 O O . GLU A 1 100 ? 1.694 -11.209 -10.887 1.00 92.31 100 GLU A O 1
ATOM 799 N N . THR A 1 101 ? 2.546 -9.257 -11.588 1.00 91.75 101 THR A N 1
ATOM 800 C CA . THR A 1 101 ? 1.792 -8.435 -10.628 1.00 91.75 101 THR A CA 1
ATOM 801 C C . THR A 1 101 ? 0.283 -8.575 -10.817 1.00 91.75 101 THR A C 1
ATOM 803 O O . THR A 1 101 ? -0.465 -8.589 -9.839 1.00 91.75 101 THR A O 1
ATOM 806 N N . ARG A 1 102 ? -0.191 -8.702 -12.062 1.00 94.38 102 ARG A N 1
ATOM 807 C CA . ARG A 1 102 ? -1.619 -8.893 -12.356 1.00 94.38 102 ARG A CA 1
ATOM 808 C C . ARG A 1 102 ? -2.146 -10.234 -11.864 1.00 94.38 102 ARG A C 1
ATOM 810 O O . ARG A 1 102 ? -3.309 -10.287 -11.471 1.00 94.38 102 ARG A O 1
ATOM 817 N N . HIS A 1 103 ? -1.303 -11.262 -11.861 1.00 93.81 103 HIS A N 1
ATOM 818 C CA . HIS A 1 103 ? -1.645 -12.609 -11.403 1.00 93.81 103 HIS A CA 1
ATOM 819 C C . HIS A 1 103 ? -1.460 -12.817 -9.899 1.00 93.81 103 HIS A C 1
ATOM 821 O O . HIS A 1 103 ? -2.142 -13.650 -9.307 1.00 93.81 103 HIS A O 1
ATOM 827 N N . LEU A 1 104 ? -0.585 -12.040 -9.258 1.00 91.00 104 LEU A N 1
ATOM 828 C CA . LEU A 1 104 ? -0.279 -12.157 -7.831 1.00 91.00 104 LEU A CA 1
ATOM 829 C C . LEU A 1 104 ? -1.522 -12.242 -6.914 1.00 91.00 104 LEU A C 1
ATOM 831 O O . LEU A 1 104 ? -1.556 -13.127 -6.057 1.00 91.00 104 LEU A O 1
ATOM 835 N N . PRO A 1 105 ? -2.554 -11.386 -7.055 1.00 93.44 105 PRO A N 1
ATOM 836 C CA . PRO A 1 105 ? -3.679 -11.385 -6.126 1.00 93.44 105 PRO A CA 1
ATOM 837 C C . PRO A 1 105 ? -4.755 -12.444 -6.454 1.00 93.44 105 PRO A C 1
ATOM 839 O O . PRO A 1 105 ? -5.739 -12.553 -5.718 1.00 93.44 105 PRO A O 1
ATOM 842 N N . ASP A 1 106 ? -4.574 -13.257 -7.505 1.00 93.56 106 ASP A N 1
ATOM 843 C CA . ASP A 1 106 ? -5.558 -14.260 -7.940 1.00 93.56 106 ASP A CA 1
ATOM 844 C C . ASP A 1 106 ? -5.843 -15.304 -6.851 1.00 93.56 106 ASP A C 1
ATOM 846 O O . ASP A 1 106 ? -7.002 -15.630 -6.587 1.00 93.56 106 ASP A O 1
ATOM 850 N N . GLY A 1 107 ? -4.802 -15.772 -6.154 1.00 91.38 107 GLY A N 1
ATOM 851 C CA . GLY A 1 107 ? -4.932 -16.734 -5.052 1.00 91.38 107 GLY A CA 1
ATOM 852 C C . GLY A 1 107 ? -5.700 -16.196 -3.838 1.00 91.38 107 GLY A C 1
ATOM 853 O O . GLY A 1 107 ? -6.210 -16.977 -3.040 1.00 91.38 107 GLY A O 1
ATOM 854 N N . ALA A 1 108 ? -5.832 -14.872 -3.721 1.00 91.75 108 ALA A N 1
ATOM 855 C CA . ALA A 1 108 ? -6.606 -14.205 -2.676 1.00 91.75 108 ALA A CA 1
ATOM 856 C C . ALA A 1 108 ? -8.058 -13.899 -3.104 1.00 91.75 108 ALA A C 1
ATOM 858 O O . ALA A 1 108 ? -8.773 -13.195 -2.392 1.00 91.75 108 ALA A O 1
ATOM 859 N N . GLY A 1 109 ? -8.503 -14.383 -4.273 1.00 94.38 109 GLY A N 1
ATOM 860 C CA . GLY A 1 109 ? -9.838 -14.090 -4.812 1.00 94.38 109 GLY A CA 1
ATOM 861 C C . GLY A 1 109 ? -9.999 -12.649 -5.313 1.00 94.38 109 GLY A C 1
ATOM 862 O O . GLY A 1 109 ? -11.118 -12.168 -5.510 1.00 94.38 109 GLY A O 1
ATOM 863 N N . LEU A 1 110 ? -8.886 -11.949 -5.520 1.00 95.25 110 LEU A N 1
ATOM 864 C CA . LEU A 1 110 ? -8.843 -10.581 -6.012 1.00 95.25 110 LEU A CA 1
ATOM 865 C C . LEU A 1 110 ? -8.441 -10.568 -7.496 1.00 95.25 110 LEU A C 1
ATOM 867 O O . LEU A 1 110 ? -7.960 -11.556 -8.052 1.00 95.25 110 LEU A O 1
ATOM 871 N N . ARG A 1 111 ? -8.663 -9.435 -8.163 1.00 96.00 111 ARG A N 1
ATOM 872 C CA . ARG A 1 111 ? -8.127 -9.146 -9.499 1.00 96.00 111 ARG A CA 1
ATOM 873 C C . ARG A 1 111 ? -7.592 -7.725 -9.560 1.00 96.00 111 ARG A C 1
ATOM 875 O O . ARG A 1 111 ? -8.204 -6.818 -8.993 1.00 96.00 111 ARG A O 1
ATOM 882 N N . VAL A 1 112 ? -6.508 -7.517 -10.303 1.00 96.56 112 VAL A N 1
ATOM 883 C CA . VAL A 1 112 ? -6.046 -6.167 -10.650 1.00 96.56 112 VAL A CA 1
ATOM 884 C C . VAL A 1 112 ? -7.029 -5.532 -11.634 1.00 96.56 112 VAL A C 1
ATOM 886 O O . VAL A 1 112 ? -7.289 -6.062 -12.713 1.00 96.56 112 VAL A O 1
ATOM 889 N N . LEU A 1 113 ? -7.582 -4.385 -11.253 1.00 95.94 113 LEU A N 1
ATOM 890 C CA . LEU A 1 113 ? -8.548 -3.600 -12.020 1.00 95.94 113 LEU A CA 1
ATOM 891 C C . LEU A 1 113 ? -7.853 -2.552 -12.889 1.00 95.94 113 LEU A C 1
ATOM 893 O O . LEU A 1 113 ? -8.257 -2.311 -14.026 1.00 95.94 113 LEU A O 1
ATOM 897 N N . ARG A 1 114 ? -6.805 -1.922 -12.353 1.00 96.12 114 ARG A N 1
ATOM 898 C CA . ARG A 1 114 ? -6.059 -0.857 -13.023 1.00 96.12 114 ARG A CA 1
ATOM 899 C C . ARG A 1 114 ? -4.623 -0.821 -12.527 1.00 96.12 114 ARG A C 1
ATOM 901 O O . ARG A 1 114 ? -4.355 -1.187 -11.390 1.00 96.12 114 ARG A O 1
ATOM 908 N N . VAL A 1 115 ? -3.723 -0.347 -13.383 1.00 95.44 115 VAL A N 1
ATOM 909 C CA . VAL A 1 115 ? -2.359 0.008 -12.992 1.00 95.44 115 VAL A CA 1
ATOM 910 C C . VAL A 1 115 ? -2.057 1.415 -13.493 1.00 95.44 115 VAL A C 1
ATOM 912 O O . VAL A 1 115 ? -2.309 1.712 -14.662 1.00 95.44 115 VAL A O 1
ATOM 915 N N . TRP A 1 116 ? -1.547 2.274 -12.614 1.00 95.56 116 TRP A N 1
ATOM 916 C CA . TRP A 1 116 ? -1.053 3.605 -12.960 1.00 95.56 116 TRP A CA 1
ATOM 917 C C . TRP A 1 116 ? 0.466 3.585 -13.030 1.00 95.56 116 TRP A C 1
ATOM 919 O O . TRP A 1 116 ? 1.123 3.041 -12.142 1.00 95.56 116 TRP A O 1
ATOM 929 N N . ARG A 1 117 ? 1.000 4.188 -14.095 1.00 90.56 117 ARG A N 1
ATOM 930 C CA . ARG A 1 117 ? 2.432 4.240 -14.391 1.00 90.56 117 ARG A CA 1
ATOM 931 C C . ARG A 1 117 ? 2.873 5.679 -14.602 1.00 90.56 117 ARG A C 1
ATOM 933 O O . ARG A 1 117 ? 2.299 6.349 -15.465 1.00 90.56 117 ARG A O 1
ATOM 940 N N . PRO A 1 118 ? 3.879 6.145 -13.860 1.00 88.12 118 PRO A N 1
ATOM 941 C CA . PRO A 1 118 ? 4.606 7.357 -14.203 1.00 88.12 118 PRO A CA 1
ATOM 942 C C . PRO A 1 118 ? 5.429 7.145 -15.483 1.00 88.12 118 PRO A C 1
ATOM 944 O O . PRO A 1 118 ? 6.032 6.090 -15.672 1.00 88.12 118 PRO A O 1
ATOM 947 N N . ASP A 1 119 ? 5.483 8.150 -16.357 1.00 83.56 119 ASP A N 1
ATOM 948 C CA . ASP A 1 119 ? 6.247 8.107 -17.618 1.00 83.56 119 ASP A CA 1
ATOM 949 C C . ASP A 1 119 ? 7.696 8.607 -17.436 1.00 83.56 119 ASP A C 1
ATOM 951 O O . ASP A 1 119 ? 8.231 9.369 -18.237 1.00 83.56 119 ASP A O 1
ATOM 955 N N . ASP A 1 120 ? 8.327 8.247 -16.314 1.00 85.25 120 ASP A N 1
ATOM 956 C CA 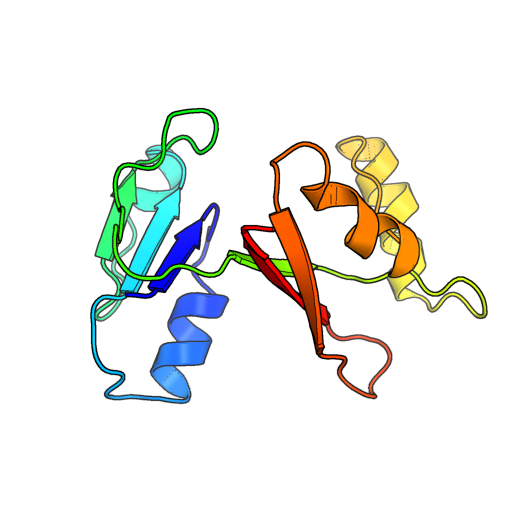. ASP A 1 120 ? 9.696 8.662 -15.966 1.00 85.25 120 ASP A CA 1
ATOM 957 C C . ASP A 1 120 ? 10.698 7.495 -15.904 1.00 85.25 120 ASP A C 1
ATOM 959 O O . ASP A 1 120 ? 11.908 7.718 -15.787 1.00 85.25 120 ASP A O 1
ATOM 963 N N . GLY A 1 121 ? 10.204 6.252 -15.988 1.00 76.31 121 GLY A N 1
ATOM 964 C CA . GLY A 1 121 ? 10.997 5.021 -15.926 1.00 76.31 121 GLY A CA 1
ATOM 965 C C . GLY A 1 121 ? 11.738 4.794 -14.602 1.00 76.31 121 GLY A C 1
ATOM 966 O O . GLY A 1 121 ? 12.657 3.970 -14.557 1.00 76.31 121 GLY A O 1
ATOM 967 N N . LYS A 1 122 ? 11.397 5.542 -13.547 1.00 79.75 122 LYS A N 1
ATOM 968 C CA . LYS A 1 122 ? 12.110 5.550 -12.259 1.00 79.75 122 LYS A CA 1
ATOM 969 C C . LYS A 1 122 ? 11.179 5.421 -11.062 1.00 79.75 122 LYS A C 1
ATOM 971 O O . LYS A 1 122 ? 11.581 4.816 -10.075 1.00 79.75 122 LYS A O 1
ATOM 976 N N . SER A 1 123 ? 9.982 5.983 -11.148 1.00 85.50 123 SER A N 1
ATOM 977 C CA . SER A 1 123 ? 8.989 5.943 -10.082 1.00 85.50 123 SER A CA 1
ATOM 978 C C . SER A 1 123 ? 8.274 4.592 -10.020 1.00 85.50 123 SER A C 1
ATOM 980 O O . SER A 1 123 ? 8.168 3.865 -11.011 1.00 85.50 123 SER A O 1
ATOM 982 N N . GLU A 1 124 ? 7.774 4.266 -8.834 1.00 88.94 124 GLU A N 1
ATOM 983 C CA . GLU A 1 124 ? 6.933 3.097 -8.594 1.00 88.94 124 GLU A CA 1
ATOM 984 C C . GLU A 1 124 ? 5.591 3.205 -9.329 1.00 88.94 124 GLU A C 1
ATOM 986 O O . GLU A 1 124 ? 5.135 4.280 -9.732 1.00 88.94 124 GLU A O 1
ATOM 991 N N . CYS A 1 125 ? 4.955 2.056 -9.525 1.00 92.12 125 CYS A N 1
ATOM 992 C CA . CYS A 1 125 ? 3.621 1.953 -10.089 1.00 92.12 125 CYS A CA 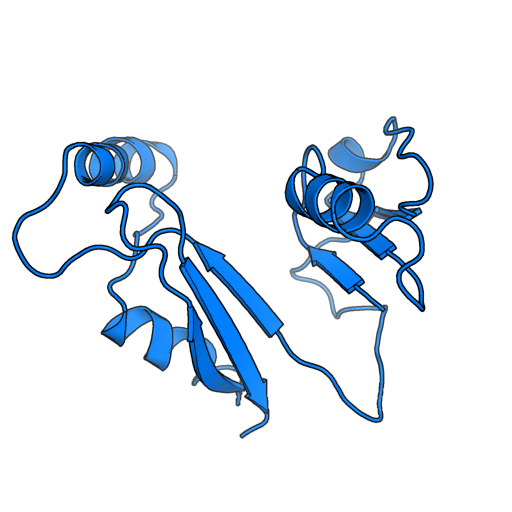1
ATOM 993 C C . CYS A 1 125 ? 2.626 1.576 -8.994 1.00 92.12 125 CYS A C 1
ATOM 995 O O . CYS A 1 125 ? 2.944 0.834 -8.066 1.00 92.12 125 CYS A O 1
ATOM 997 N N . VAL A 1 126 ? 1.376 1.998 -9.170 1.00 95.50 126 VAL A N 1
ATOM 998 C CA . VAL A 1 126 ? 0.283 1.611 -8.274 1.00 95.50 126 VAL A CA 1
ATOM 999 C C . VAL A 1 126 ? -0.651 0.666 -9.014 1.00 95.50 126 VAL A C 1
ATOM 1001 O O . VAL A 1 126 ? -1.161 1.011 -10.080 1.00 95.50 126 VAL A O 1
ATOM 1004 N N . ALA A 1 127 ? -0.905 -0.518 -8.461 1.00 96.12 127 ALA A N 1
ATOM 1005 C CA . ALA A 1 127 ? -1.931 -1.439 -8.940 1.00 96.12 127 ALA A CA 1
ATOM 1006 C C . ALA A 1 127 ? -3.156 -1.401 -8.012 1.00 96.12 127 ALA A C 1
ATOM 1008 O O . ALA A 1 127 ? -3.044 -1.679 -6.822 1.00 96.12 127 ALA A O 1
ATOM 100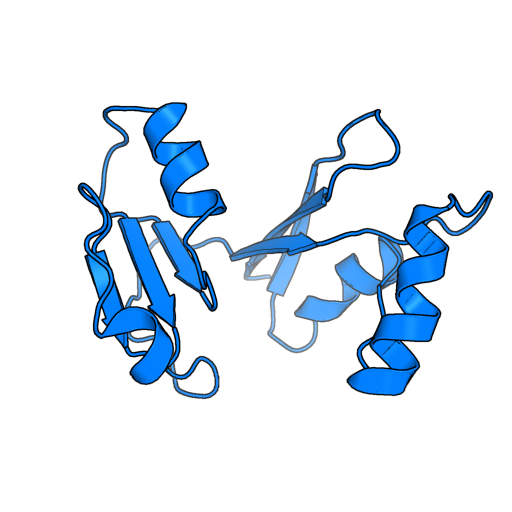9 N N . GLU A 1 128 ? -4.335 -1.084 -8.552 1.00 97.12 128 GLU A N 1
ATOM 1010 C CA . GLU A 1 128 ? -5.609 -1.238 -7.839 1.00 97.12 128 GLU A CA 1
ATOM 1011 C C . GLU A 1 128 ? -6.133 -2.653 -8.045 1.00 97.12 128 GLU A C 1
ATOM 1013 O O . GLU A 1 128 ? -6.360 -3.076 -9.180 1.00 97.12 128 GLU A O 1
ATOM 1018 N N . ALA A 1 129 ? -6.403 -3.354 -6.950 1.00 96.50 129 ALA A N 1
ATOM 1019 C CA . ALA A 1 129 ? -7.078 -4.636 -6.933 1.00 96.50 129 ALA A CA 1
ATOM 1020 C C . ALA A 1 129 ? -8.409 -4.567 -6.170 1.00 96.50 129 ALA A C 1
ATOM 1022 O O . ALA A 1 129 ? -8.609 -3.765 -5.254 1.00 96.50 129 ALA A O 1
ATOM 1023 N N . GLY A 1 130 ? -9.341 -5.432 -6.555 1.00 94.50 130 GLY A N 1
ATOM 1024 C CA . GLY A 1 130 ? -10.619 -5.606 -5.872 1.00 94.50 130 GLY A CA 1
ATOM 1025 C C . GLY A 1 130 ? -11.117 -7.040 -5.978 1.00 94.50 130 GLY A C 1
ATOM 1026 O O . GLY A 1 130 ? -10.548 -7.838 -6.725 1.00 94.50 130 GLY A O 1
ATOM 1027 N N . ALA A 1 131 ? -12.173 -7.356 -5.227 1.00 91.44 131 ALA A N 1
ATOM 1028 C CA . ALA A 1 131 ? -12.824 -8.661 -5.293 1.00 91.44 131 ALA A CA 1
ATOM 1029 C C . ALA A 1 131 ? -13.231 -9.006 -6.733 1.00 91.44 131 ALA A C 1
ATOM 1031 O O . ALA A 1 131 ? -13.631 -8.124 -7.510 1.00 91.44 131 ALA A O 1
ATOM 1032 N N . ARG A 1 132 ? -13.073 -10.284 -7.085 1.00 80.12 132 ARG A N 1
ATOM 1033 C CA . ARG A 1 132 ? -13.575 -10.823 -8.349 1.00 80.12 132 ARG A CA 1
ATOM 1034 C C . ARG A 1 132 ? -15.101 -10.791 -8.403 1.00 80.12 132 ARG A C 1
ATOM 1036 O O . ARG A 1 132 ? -15.742 -10.986 -7.355 1.00 80.12 132 ARG A O 1
#

Foldseek 3Di:
DAEAAQCQLVPPVVVVCVVPVDDPDAAEYEEACVRQVPDDDDRHHYDYDDPVDDDPDDDPPDDKDKDWFAAADPDDGDPVVVVQVVCCVPPNDHHHHPVVVQCVCVVVQKGFPDKDDDPPNPGTIITIIDHD

InterPro domains:
  IPR029063 S-adenosyl-L-methionine-dependent methyltransferase superfamily [G3DSA:3.40.50.150] (1-58)
  IPR029063 S-adenosyl-L-methionine-dependent methyltransferase superfamily [G3DSA:3.40.50.150] (59-129)
  IPR029063 S-adenosyl-L-methionine-dependent methyltransferase superfamily [SSF53335] (2-121)

Organism: NCBI:txid560253

Radius of gyration: 16.19 Å; chains: 1; bounding box: 41×35×41 Å

pLDDT: mean 87.4, std 8.5, range [66.88, 97.12]

Secondary structure (DSSP, 8-state):
-EEEET-TTTHHHHHHHHHSSS-SS-EEEEE-HHHHTT---TT-EEEE--TTSPPS---SS---EEEEE-B--SSS--GGGGHHHHHHHHH----B-HHHHHHGGGGGTEEEEEEE--TTSSS-EEEEEEE-

Sequence (132 aa):
MFVDIGGGMVHEGLALKTRYPNPPGRFVNQDLPQIVSDQKLHGIESMAHDFFTPQQLKDPSHSKVLINQWLVPTQRASFMTHQDPNTMATFSPMERTEEETRHLPDGAGLRVLRVWRPDDGKSECVAEAGAR